Protein AF-A0A7C2VYW1-F1 (afdb_monomer)

Secondary structure (DSSP, 8-state):
-------S-S---HHHHS-GGGTT---HHHHHTTTTTT-

Structure (mmCIF, N/CA/C/O backbone):
data_AF-A0A7C2VYW1-F1
#
_entry.id   AF-A0A7C2VYW1-F1
#
loop_
_atom_site.group_PDB
_atom_site.id
_atom_site.type_symbol
_atom_site.label_atom_id
_atom_site.label_alt_id
_atom_site.label_comp_id
_atom_site.label_asym_id
_atom_site.label_entity_id
_atom_site.label_seq_id
_atom_site.pdbx_PDB_ins_code
_atom_site.Cartn_x
_atom_site.Cartn_y
_atom_site.Cartn_z
_atom_site.occupancy
_atom_site.B_iso_or_equiv
_atom_site.auth_seq_id
_atom_site.auth_comp_id
_atom_site.auth_asym_id
_atom_site.auth_atom_id
_atom_site.pdbx_PDB_model_num
ATOM 1 N N . MET A 1 1 ? -13.808 -1.555 -17.204 1.00 79.50 1 MET A N 1
ATOM 2 C CA . MET A 1 1 ? -12.391 -1.677 -17.613 1.00 79.50 1 MET A CA 1
ATOM 3 C C . MET A 1 1 ? -11.581 -1.850 -16.342 1.00 79.50 1 MET A C 1
ATOM 5 O O . MET A 1 1 ? -11.680 -0.985 -15.482 1.00 79.50 1 MET A O 1
ATOM 9 N N . ALA A 1 2 ? 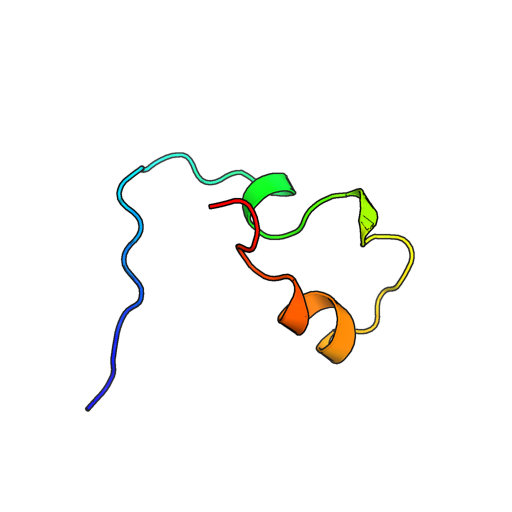-10.869 -2.962 -16.168 1.00 88.12 2 ALA A N 1
ATOM 10 C CA . ALA A 1 2 ? -9.957 -3.098 -15.034 1.00 88.12 2 ALA A CA 1
ATOM 11 C C . ALA A 1 2 ? -8.758 -2.159 -15.243 1.00 88.12 2 ALA A C 1
ATOM 13 O O . ALA A 1 2 ? -8.243 -2.066 -16.357 1.00 88.12 2 ALA A O 1
ATOM 14 N N . LYS A 1 3 ? -8.342 -1.443 -14.195 1.00 95.00 3 LYS A N 1
ATOM 15 C CA . LYS A 1 3 ? -7.173 -0.557 -14.218 1.00 95.00 3 LYS A CA 1
ATOM 16 C C . LYS A 1 3 ? -6.129 -1.122 -13.266 1.00 95.00 3 LYS A C 1
ATOM 18 O O . LYS A 1 3 ? -6.403 -1.260 -12.081 1.00 95.00 3 LYS A O 1
ATOM 23 N N . ALA A 1 4 ? -4.948 -1.432 -13.788 1.00 94.69 4 ALA A N 1
ATOM 24 C CA . ALA A 1 4 ? -3.807 -1.802 -12.963 1.00 94.69 4 ALA A CA 1
ATOM 2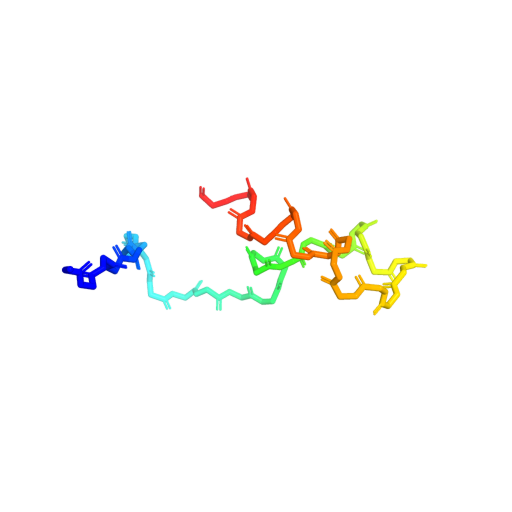5 C C . ALA A 1 4 ? -3.116 -0.545 -12.409 1.00 94.69 4 ALA A C 1
ATOM 27 O O . ALA A 1 4 ? -3.072 0.496 -13.073 1.00 94.69 4 ALA A O 1
ATOM 28 N N . HIS A 1 5 ? -2.572 -0.640 -11.197 1.00 93.06 5 HIS A N 1
ATOM 29 C CA . HIS A 1 5 ? -1.547 0.277 -10.700 1.00 93.06 5 HIS A CA 1
ATOM 30 C C . HIS A 1 5 ? -0.188 -0.378 -10.922 1.00 93.06 5 HIS A C 1
ATOM 32 O O . HIS A 1 5 ? 0.010 -1.535 -10.565 1.00 93.06 5 HIS A O 1
ATOM 38 N N . VAL A 1 6 ? 0.709 0.341 -11.597 1.00 93.75 6 VAL A N 1
ATOM 39 C CA . VAL A 1 6 ? 2.020 -0.165 -12.008 1.00 93.75 6 VAL A CA 1
ATOM 40 C C . VAL A 1 6 ? 3.079 0.704 -11.347 1.00 93.75 6 VAL A C 1
ATOM 42 O O . VAL A 1 6 ? 3.126 1.909 -11.590 1.00 93.75 6 VAL A O 1
ATOM 45 N N . TYR A 1 7 ? 3.920 0.085 -10.527 1.00 92.31 7 TYR A N 1
ATOM 46 C CA . TYR A 1 7 ? 5.059 0.727 -9.875 1.00 92.31 7 TYR A CA 1
ATOM 47 C C . TYR A 1 7 ? 6.325 0.508 -10.716 1.00 92.31 7 TYR A C 1
ATOM 49 O O . TYR A 1 7 ? 6.446 -0.496 -11.413 1.00 92.31 7 TYR A O 1
ATOM 57 N N . LYS A 1 8 ? 7.265 1.463 -10.696 1.00 91.12 8 LYS A N 1
ATOM 58 C CA . LYS A 1 8 ? 8.451 1.473 -11.584 1.00 91.12 8 LYS A CA 1
ATOM 59 C C . LYS A 1 8 ? 9.631 0.615 -11.103 1.00 91.12 8 LYS A C 1
ATOM 61 O O . LYS A 1 8 ? 10.680 0.639 -11.740 1.00 91.12 8 LYS A O 1
ATOM 66 N N . ARG A 1 9 ? 9.503 -0.063 -9.964 1.00 89.38 9 ARG A N 1
ATOM 67 C CA . ARG A 1 9 ? 10.595 -0.793 -9.308 1.00 89.38 9 ARG A CA 1
ATOM 68 C C . ARG A 1 9 ? 10.118 -2.164 -8.839 1.00 89.38 9 ARG A C 1
ATOM 70 O O . ARG A 1 9 ? 8.946 -2.316 -8.507 1.00 89.38 9 ARG A O 1
ATOM 77 N N . ASP A 1 10 ? 11.048 -3.111 -8.770 1.00 91.50 10 ASP A N 1
ATOM 78 C CA . ASP A 1 10 ? 10.725 -4.530 -8.571 1.00 91.50 10 ASP A CA 1
ATOM 79 C C . ASP A 1 10 ? 10.717 -4.953 -7.092 1.00 91.50 10 ASP A C 1
ATOM 81 O O . ASP A 1 10 ? 9.937 -5.812 -6.687 1.00 91.50 10 ASP A O 1
ATOM 85 N N . HIS A 1 11 ? 11.567 -4.340 -6.263 1.00 94.81 11 HIS A N 1
ATOM 86 C CA . HIS A 1 11 ? 11.723 -4.697 -4.850 1.00 94.81 11 HIS A CA 1
ATOM 87 C C . HIS A 1 11 ? 10.858 -3.812 -3.946 1.00 94.81 11 HIS A C 1
ATOM 89 O O . HIS A 1 11 ? 11.347 -2.853 -3.346 1.00 94.81 11 HIS A O 1
ATOM 95 N N . ILE A 1 12 ? 9.562 -4.130 -3.885 1.00 94.94 12 ILE A N 1
ATOM 96 C CA . ILE A 1 12 ? 8.627 -3.564 -2.905 1.00 94.94 12 ILE A CA 1
ATOM 97 C C . ILE A 1 12 ? 8.716 -4.353 -1.589 1.00 94.94 12 ILE A C 1
ATOM 99 O O . ILE A 1 12 ? 8.446 -5.552 -1.567 1.00 94.94 12 ILE A O 1
ATOM 103 N N . ASN A 1 13 ? 9.076 -3.679 -0.499 1.00 96.38 13 ASN A N 1
ATOM 104 C CA . ASN A 1 13 ? 9.178 -4.221 0.854 1.00 96.38 13 ASN A CA 1
ATOM 105 C C . ASN A 1 13 ? 7.940 -3.867 1.693 1.00 96.38 13 ASN A C 1
ATOM 107 O O . ASN A 1 13 ? 7.121 -3.034 1.311 1.00 96.38 13 ASN A O 1
ATOM 111 N N . THR A 1 14 ? 7.810 -4.472 2.874 1.00 97.06 14 THR A N 1
ATOM 112 C CA . THR A 1 14 ? 6.636 -4.297 3.746 1.00 97.06 14 THR A CA 1
ATOM 113 C C . THR A 1 14 ? 6.437 -2.865 4.231 1.00 97.06 14 THR A C 1
ATOM 115 O O . THR A 1 14 ? 5.299 -2.415 4.254 1.00 97.06 14 THR A O 1
ATOM 118 N N . ASP A 1 15 ? 7.514 -2.134 4.539 1.00 95.81 15 ASP A N 1
ATOM 119 C CA . ASP A 1 15 ? 7.422 -0.731 4.979 1.00 95.81 15 ASP A CA 1
ATOM 120 C C . ASP A 1 15 ? 6.907 0.205 3.876 1.00 95.81 15 ASP A C 1
ATOM 122 O O . ASP A 1 15 ? 6.340 1.255 4.157 1.00 95.81 15 ASP A O 1
ATOM 126 N N . GLU A 1 16 ? 7.089 -0.186 2.615 1.00 96.12 16 GLU A N 1
ATOM 127 C CA . GLU A 1 16 ? 6.626 0.568 1.448 1.00 96.12 16 GLU A CA 1
ATOM 128 C C . GLU A 1 16 ? 5.179 0.212 1.093 1.00 96.12 16 GLU A C 1
ATOM 130 O O . GLU A 1 16 ? 4.489 1.005 0.463 1.00 96.12 16 GLU A O 1
ATOM 135 N N . ILE A 1 17 ? 4.708 -0.967 1.517 1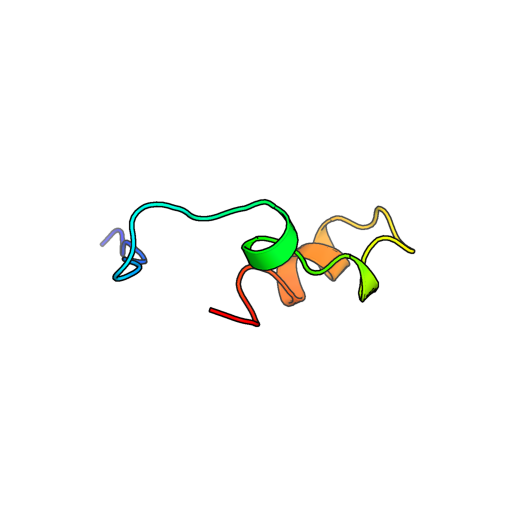.00 97.00 17 ILE A N 1
ATOM 136 C CA . ILE A 1 17 ? 3.293 -1.348 1.448 1.00 97.00 17 ILE A CA 1
ATOM 137 C C . ILE A 1 17 ? 2.510 -0.610 2.534 1.00 97.00 17 ILE A C 1
ATOM 139 O O . ILE A 1 17 ? 1.465 -0.025 2.248 1.00 97.00 17 ILE A O 1
ATOM 143 N N . ILE A 1 18 ? 3.013 -0.650 3.769 1.00 97.94 18 ILE A N 1
ATOM 144 C CA . ILE A 1 18 ? 2.424 0.012 4.927 1.00 97.94 18 ILE A CA 1
ATOM 145 C C . ILE A 1 18 ? 3.538 0.470 5.882 1.00 97.94 18 ILE A C 1
ATOM 147 O O . ILE A 1 18 ? 4.266 -0.363 6.429 1.00 97.94 18 ILE A O 1
ATOM 151 N N . PRO A 1 19 ? 3.687 1.780 6.128 1.00 97.62 19 PRO A N 1
ATOM 152 C CA . PRO A 1 19 ? 4.719 2.259 7.034 1.00 97.62 19 PRO A CA 1
ATOM 153 C C . PRO A 1 19 ? 4.495 1.794 8.477 1.00 97.62 19 PRO A C 1
ATOM 155 O O . PRO A 1 19 ? 3.393 1.910 9.017 1.00 97.62 19 PRO A O 1
ATOM 158 N N . ALA A 1 20 ? 5.567 1.375 9.157 1.00 97.62 20 ALA A N 1
ATOM 159 C CA . ALA A 1 20 ? 5.507 0.872 10.535 1.00 97.62 20 ALA A CA 1
ATOM 160 C C . ALA A 1 20 ? 4.843 1.836 11.545 1.00 97.62 20 ALA A C 1
ATOM 162 O O . ALA A 1 20 ? 4.307 1.402 12.564 1.00 97.62 20 ALA A O 1
ATOM 163 N N . ARG A 1 21 ? 4.835 3.145 11.253 1.00 97.31 21 ARG A N 1
ATOM 164 C CA . ARG A 1 21 ? 4.170 4.184 12.061 1.00 97.31 21 ARG A CA 1
ATOM 165 C C . ARG A 1 21 ? 2.646 4.015 12.179 1.00 97.31 21 ARG A C 1
ATOM 167 O O . ARG A 1 21 ? 2.083 4.561 13.120 1.00 97.31 21 ARG A O 1
ATOM 174 N N . TYR A 1 22 ? 2.008 3.255 11.284 1.00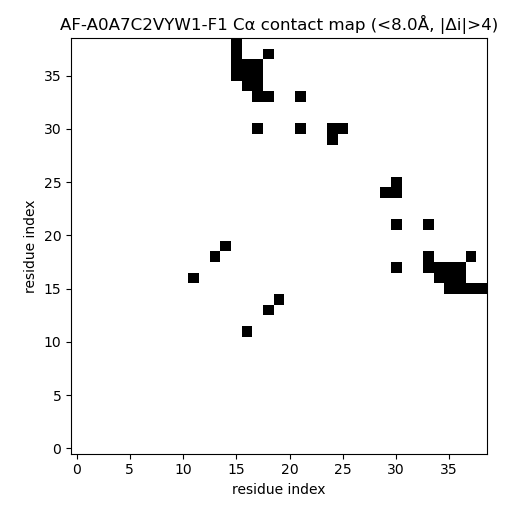 98.00 22 TYR A N 1
ATOM 175 C CA . TYR A 1 22 ? 0.570 2.949 11.328 1.00 98.00 22 TYR A CA 1
ATOM 176 C C . TYR A 1 22 ? 0.250 1.592 11.964 1.00 98.00 22 TYR A C 1
ATOM 178 O O . TYR A 1 22 ? -0.910 1.230 12.085 1.00 98.00 22 TYR A O 1
ATOM 186 N N . LEU A 1 23 ? 1.252 0.828 12.412 1.00 97.19 23 LEU A N 1
ATOM 187 C CA . LEU A 1 23 ? 1.042 -0.500 13.010 1.00 97.19 23 LEU A CA 1
ATOM 188 C C . LEU A 1 23 ? 0.661 -0.439 14.502 1.00 97.19 23 LEU A C 1
ATOM 190 O O . LEU A 1 23 ? 0.888 -1.381 15.259 1.00 97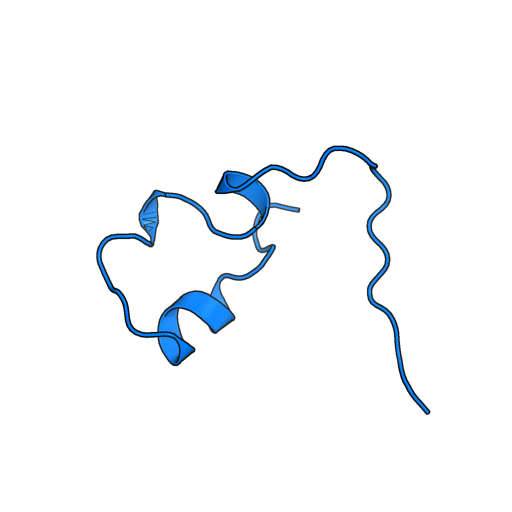.19 23 LEU A O 1
ATOM 194 N N . ASN A 1 24 ? 0.097 0.687 14.936 1.00 97.94 24 ASN A N 1
ATOM 195 C CA . ASN A 1 24 ? -0.531 0.871 16.244 1.00 97.94 24 ASN A CA 1
ATOM 196 C C . ASN A 1 24 ? -2.020 0.471 16.249 1.00 97.94 24 ASN A C 1
ATOM 198 O O . ASN A 1 24 ? -2.642 0.472 17.310 1.00 97.94 24 ASN A O 1
ATOM 202 N N . THR A 1 25 ? -2.573 0.148 15.080 1.00 97.62 25 THR A N 1
ATOM 203 C CA . THR A 1 25 ? -3.951 -0.290 14.845 1.00 97.62 25 THR A CA 1
ATOM 204 C C . THR A 1 25 ? -3.930 -1.532 13.954 1.00 97.62 25 THR A C 1
ATOM 206 O O . THR A 1 25 ? -3.028 -1.707 13.133 1.00 97.62 25 THR A O 1
ATOM 209 N N . ASP A 1 26 ? -4.917 -2.405 14.119 1.00 97.56 26 ASP A N 1
ATOM 210 C CA . ASP A 1 26 ? -5.189 -3.543 13.239 1.00 97.56 26 ASP A CA 1
ATOM 211 C C . ASP A 1 26 ? -6.443 -3.324 12.376 1.00 97.56 26 ASP A C 1
ATOM 213 O O . ASP A 1 26 ? -6.823 -4.207 11.609 1.00 97.56 26 ASP A O 1
ATOM 217 N N . ASN A 1 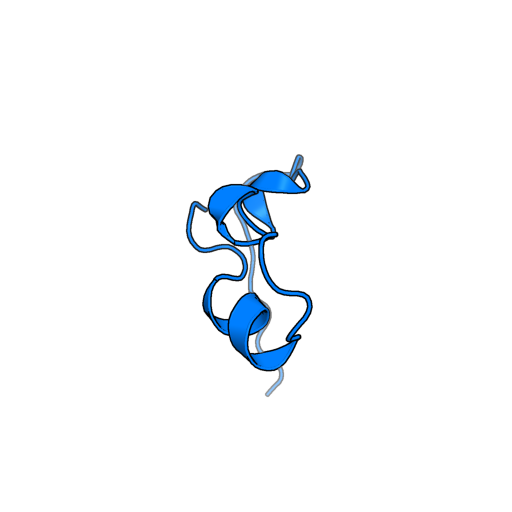27 ? -7.063 -2.140 12.451 1.00 98.44 27 ASN A N 1
ATOM 218 C CA . ASN A 1 27 ? -8.231 -1.793 11.650 1.00 98.44 27 ASN A CA 1
ATOM 219 C C . ASN A 1 27 ? -7.871 -1.735 10.160 1.00 98.44 27 ASN A C 1
ATOM 221 O O . ASN A 1 27 ? -7.149 -0.844 9.705 1.00 98.44 27 ASN A O 1
ATOM 225 N N . GLU A 1 28 ? -8.430 -2.648 9.370 1.00 98.12 28 GLU A N 1
ATOM 226 C CA . GLU A 1 28 ? -8.064 -2.783 7.964 1.00 98.12 28 GLU A CA 1
ATOM 227 C C . GLU A 1 28 ? -8.493 -1.573 7.131 1.00 98.12 28 GLU A C 1
ATOM 229 O O . GLU A 1 28 ? -7.798 -1.192 6.188 1.00 98.12 28 GLU A O 1
ATOM 234 N N . ALA A 1 29 ? -9.625 -0.952 7.475 1.00 98.25 29 ALA A N 1
ATOM 235 C CA . ALA A 1 29 ? -10.120 0.223 6.769 1.00 98.25 29 ALA A CA 1
ATOM 236 C C . ALA A 1 29 ? -9.218 1.443 7.001 1.00 98.25 29 ALA A C 1
ATOM 238 O O . ALA A 1 29 ? -9.015 2.219 6.072 1.00 98.25 29 ALA A O 1
ATOM 239 N N . GLU A 1 30 ? -8.658 1.592 8.204 1.00 98.00 30 GLU A N 1
ATOM 240 C CA . GLU A 1 30 ? -7.694 2.645 8.537 1.00 98.00 30 GLU A CA 1
ATOM 241 C C . GLU A 1 30 ? -6.365 2.424 7.802 1.00 98.00 30 GLU A C 1
ATOM 243 O O . GLU A 1 30 ? -5.918 3.301 7.060 1.00 98.00 30 GLU A O 1
ATOM 248 N N . LEU A 1 31 ? -5.787 1.221 7.905 1.00 98.31 31 LEU A N 1
ATOM 249 C CA . LEU A 1 31 ? -4.532 0.862 7.233 1.00 98.31 31 LEU A CA 1
ATOM 250 C C . LEU A 1 31 ? -4.617 1.014 5.707 1.00 98.31 31 LEU A C 1
ATOM 252 O O . LEU A 1 31 ? -3.668 1.477 5.073 1.00 98.31 31 LEU A O 1
ATOM 256 N N . ALA A 1 32 ? -5.761 0.676 5.104 1.00 98.00 32 ALA A N 1
ATOM 257 C CA . ALA A 1 32 ? -5.968 0.791 3.663 1.00 98.00 32 ALA A CA 1
ATOM 258 C C . ALA A 1 32 ? -5.813 2.231 3.142 1.00 98.00 32 ALA A C 1
ATOM 260 O O . ALA A 1 32 ? -5.430 2.416 1.985 1.00 98.00 32 ALA A O 1
ATOM 261 N N . THR A 1 33 ? -6.070 3.245 3.976 1.00 97.75 33 THR A N 1
ATOM 262 C CA . THR A 1 33 ? -5.904 4.659 3.592 1.00 97.75 33 THR A CA 1
ATOM 263 C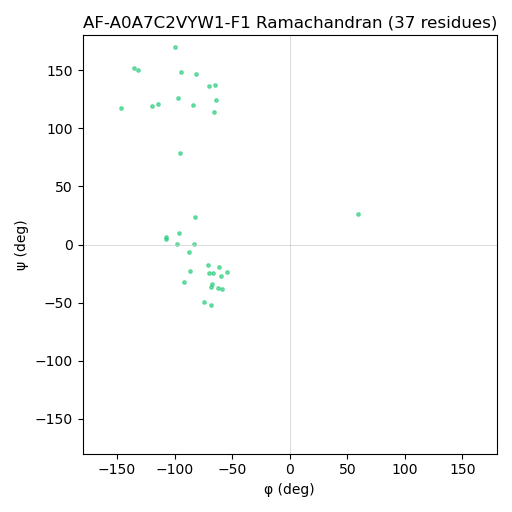 C . THR A 1 33 ? -4.443 5.090 3.450 1.00 97.75 33 THR A C 1
ATOM 265 O O . THR A 1 33 ? -4.175 6.080 2.772 1.00 97.75 33 THR A O 1
ATOM 268 N N . HIS A 1 34 ? -3.518 4.311 4.015 1.00 97.69 34 HIS A N 1
ATOM 269 C CA . HIS A 1 34 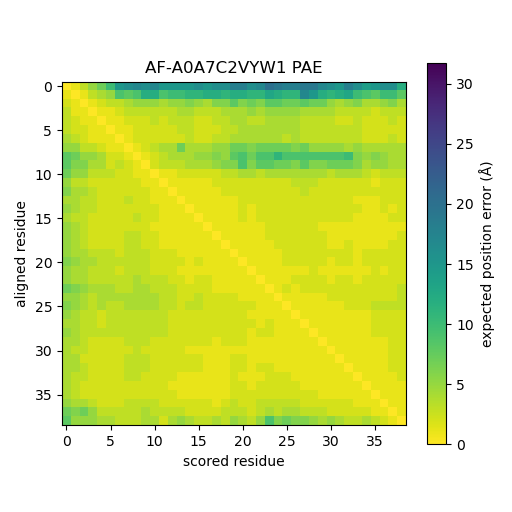? -2.072 4.554 4.027 1.00 97.69 34 HIS A CA 1
ATOM 270 C C . HIS A 1 34 ? -1.296 3.603 3.100 1.00 97.69 34 HIS A C 1
ATOM 272 O O . HIS A 1 34 ? -0.066 3.578 3.095 1.00 97.69 34 HIS A O 1
ATOM 278 N N . CYS A 1 35 ? -2.006 2.788 2.314 1.00 97.50 35 CYS A N 1
ATOM 279 C CA . CYS A 1 35 ? -1.401 1.794 1.435 1.00 97.50 35 CYS A CA 1
ATOM 280 C C . CYS A 1 35 ? -0.545 2.467 0.350 1.00 9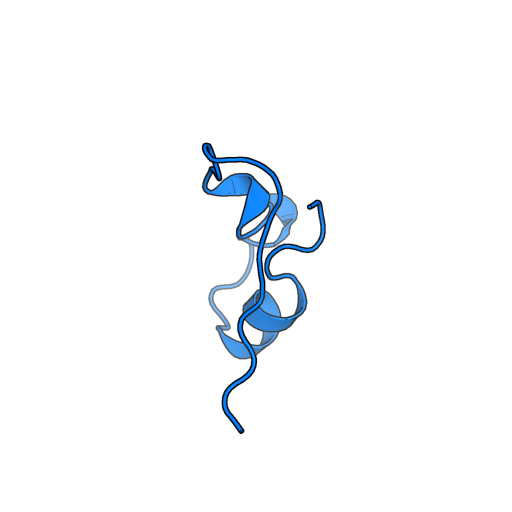7.50 35 CYS A C 1
ATOM 282 O O . CYS A 1 35 ? -1.051 3.280 -0.426 1.00 97.50 35 CYS A O 1
ATOM 284 N N . MET A 1 36 ? 0.731 2.076 0.260 1.00 96.69 36 MET A N 1
ATOM 285 C CA . MET A 1 36 ? 1.684 2.563 -0.747 1.00 96.69 36 MET A CA 1
ATOM 286 C C . MET A 1 36 ? 1.908 4.091 -0.717 1.00 96.69 36 MET A C 1
ATOM 288 O O . MET A 1 36 ? 2.240 4.671 -1.749 1.00 96.69 36 MET A O 1
ATOM 292 N N . GLU A 1 37 ? 1.706 4.762 0.427 1.00 95.12 37 GLU A N 1
ATOM 293 C CA . GLU A 1 37 ? 1.741 6.237 0.506 1.00 95.12 37 GLU A CA 1
ATOM 294 C C . GLU A 1 37 ? 3.137 6.858 0.320 1.00 95.12 37 GLU A C 1
ATOM 296 O O . GLU A 1 37 ? 3.243 8.004 -0.114 1.00 95.12 37 GLU A O 1
ATOM 301 N N . ASP A 1 38 ? 4.196 6.095 0.612 1.00 91.56 38 ASP A N 1
ATOM 302 C CA . ASP A 1 38 ? 5.597 6.533 0.533 1.00 91.56 38 ASP A CA 1
ATOM 303 C C . ASP A 1 38 ? 6.273 6.140 -0.812 1.00 91.56 38 ASP A C 1
ATOM 305 O O . ASP A 1 38 ? 7.495 6.260 -0.942 1.00 91.56 38 ASP A O 1
ATOM 309 N N . LEU A 1 39 ? 5.506 5.650 -1.806 1.00 87.75 39 LEU A N 1
ATOM 310 C CA . LEU A 1 39 ? 6.002 5.131 -3.101 1.00 87.75 39 LEU A CA 1
ATOM 311 C C . LEU A 1 39 ? 5.902 6.079 -4.302 1.00 87.75 39 LEU A C 1
ATOM 313 O O . LEU A 1 39 ? 4.918 6.840 -4.421 1.00 87.75 39 LEU A O 1
#

Sequence (39 aa):
MAKAHVYKRDHINTDEIIPARYLNTDNEAELATHCMEDL

Radius of gyration: 11.67 Å; Cα contacts (8 Å, |Δi|>4): 22; chains: 1; bounding box: 24×11×34 Å

Foldseek 3Di:
DDDDDDDPDDDDDPCQQFNPVPVVDPPPVVRVVRGNVVD

pLDDT: mean 95.19, std 3.87, range [79.5, 98.44]

Mean predicted aligned error: 2.94 Å

Solvent-accessible surface area (backbone atoms only — not comparable to full-atom values): 2790 Å² total; per-residue (Å²): 132,93,79,85,87,84,75,98,70,87,87,79,51,66,58,47,45,45,48,72,90,60,68,87,58,85,54,63,76,65,54,60,78,46,51,42,71,86,108